Protein AF-A0A349KH51-F1 (afdb_monomer_lite)

Sequence (96 aa):
IYHRDVDPNARILILDNHDDFGGHAKRNEFTVNGRTLLGYGGTMMLEAPKTYPEVAQKVIRELGIDVNRYDDFQHKDLFGSLKVRGGCFLDKETFG

pLDDT: mean 92.48, std 3.35, range [75.81, 97.81]

Structure (mmCIF, N/CA/C/O backbone):
data_AF-A0A349KH51-F1
#
_entry.id   AF-A0A349KH51-F1
#
loop_
_atom_site.group_PDB
_atom_site.id
_atom_site.type_symbol
_atom_site.label_atom_id
_atom_site.label_alt_id
_atom_site.label_comp_id
_atom_site.label_asym_id
_atom_site.label_entity_id
_atom_site.label_seq_id
_atom_site.pdbx_PDB_ins_code
_atom_site.Cartn_x
_atom_site.Cartn_y
_atom_site.Cartn_z
_atom_site.occupancy
_atom_site.B_iso_or_equiv
_atom_site.auth_seq_id
_atom_site.auth_comp_id
_atom_site.auth_asym_id
_atom_site.auth_atom_id
_atom_site.pdbx_PDB_model_num
ATOM 1 N N . ILE A 1 1 ? 5.723 -2.915 -18.004 1.00 75.81 1 ILE A N 1
ATOM 2 C CA . ILE A 1 1 ? 6.706 -1.838 -17.749 1.00 75.81 1 ILE A CA 1
ATOM 3 C C . ILE A 1 1 ? 8.058 -2.183 -18.380 1.00 75.81 1 ILE A C 1
ATOM 5 O O . ILE A 1 1 ? 8.359 -1.569 -19.378 1.00 75.81 1 ILE A O 1
ATOM 9 N N . TYR A 1 2 ? 8.815 -3.221 -17.998 1.00 89.00 2 TYR A N 1
ATOM 10 C CA . TYR A 1 2 ? 10.046 -3.543 -18.763 1.00 89.00 2 TYR A CA 1
ATOM 11 C C . TYR A 1 2 ? 9.781 -4.209 -20.129 1.00 89.00 2 TYR A C 1
ATOM 13 O O . TYR A 1 2 ? 10.167 -3.673 -21.158 1.00 89.00 2 TYR A O 1
ATOM 21 N N . HIS A 1 3 ? 9.036 -5.322 -20.171 1.00 91.44 3 HIS A N 1
ATOM 22 C CA . HIS A 1 3 ? 8.725 -5.984 -21.450 1.00 91.44 3 HIS A CA 1
ATOM 23 C C . HIS A 1 3 ? 7.934 -5.100 -22.423 1.00 91.44 3 HIS A C 1
ATOM 25 O O . HIS A 1 3 ? 8.137 -5.131 -23.627 1.00 91.44 3 HIS A O 1
ATOM 31 N N . ARG A 1 4 ? 7.012 -4.296 -21.886 1.00 87.69 4 ARG A N 1
ATOM 32 C CA . ARG A 1 4 ? 6.187 -3.387 -22.688 1.00 87.69 4 ARG A CA 1
ATOM 33 C C . ARG A 1 4 ? 6.974 -2.174 -23.190 1.00 87.69 4 ARG A C 1
ATOM 35 O O . ARG A 1 4 ? 6.795 -1.798 -24.339 1.00 87.69 4 ARG A O 1
ATOM 42 N N . ASP A 1 5 ? 7.770 -1.543 -22.321 1.00 86.94 5 ASP A N 1
ATOM 43 C CA . ASP A 1 5 ? 8.339 -0.214 -22.592 1.00 86.94 5 ASP A CA 1
ATOM 44 C C . ASP A 1 5 ? 9.821 -0.260 -23.006 1.00 86.94 5 ASP A C 1
ATOM 46 O O . ASP A 1 5 ? 10.336 0.745 -23.486 1.00 86.94 5 ASP A O 1
ATOM 50 N N . VAL A 1 6 ? 10.514 -1.391 -22.812 1.00 93.31 6 VAL A N 1
ATOM 51 C CA . VAL A 1 6 ? 11.966 -1.520 -23.038 1.00 93.31 6 VAL A CA 1
ATOM 52 C C . VAL A 1 6 ? 12.299 -2.647 -24.016 1.00 93.31 6 VAL A C 1
ATOM 54 O O . VAL A 1 6 ? 12.808 -2.370 -25.09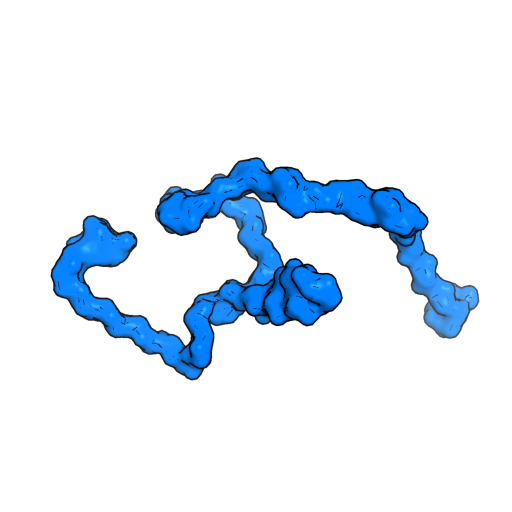7 1.00 93.31 6 VAL A O 1
ATOM 57 N N . ASP A 1 7 ? 12.017 -3.905 -23.666 1.00 96.75 7 ASP A N 1
ATOM 58 C CA . ASP A 1 7 ? 12.317 -5.059 -24.528 1.00 96.75 7 ASP A CA 1
ATOM 59 C C . ASP A 1 7 ? 11.288 -6.187 -24.340 1.00 96.75 7 ASP A C 1
ATOM 61 O O . ASP A 1 7 ? 11.311 -6.863 -23.305 1.00 96.75 7 ASP A O 1
ATOM 65 N N . PRO A 1 8 ? 10.418 -6.451 -25.334 1.00 96.56 8 PRO A N 1
ATOM 66 C CA . PRO A 1 8 ? 9.399 -7.493 -25.231 1.00 96.56 8 PRO A CA 1
ATOM 67 C C . PRO A 1 8 ? 9.978 -8.899 -25.059 1.00 96.56 8 PRO A C 1
ATOM 69 O O . PRO A 1 8 ? 9.304 -9.750 -24.479 1.00 96.56 8 PRO A O 1
ATOM 72 N N . ASN A 1 9 ? 11.221 -9.134 -25.480 1.00 97.25 9 ASN A N 1
ATOM 73 C CA . ASN A 1 9 ? 11.873 -10.442 -25.447 1.00 97.25 9 ASN A CA 1
ATOM 74 C C . ASN A 1 9 ? 12.853 -10.610 -24.277 1.00 97.25 9 ASN A C 1
ATOM 76 O O . ASN A 1 9 ? 13.537 -11.634 -24.198 1.00 97.25 9 ASN A O 1
ATOM 80 N N . ALA A 1 10 ? 12.928 -9.634 -23.367 1.00 97.81 10 ALA A N 1
ATOM 81 C CA . ALA A 1 10 ? 13.816 -9.692 -22.215 1.00 97.81 10 ALA A CA 1
ATOM 82 C C . ALA A 1 10 ? 13.582 -10.956 -21.374 1.00 97.81 10 ALA A C 1
ATOM 84 O O . ALA A 1 10 ? 12.468 -11.453 -21.251 1.00 97.81 10 ALA A O 1
ATOM 85 N N . ARG A 1 11 ? 14.626 -11.466 -20.718 1.00 96.81 11 ARG A N 1
ATOM 86 C CA . ARG A 1 11 ? 14.475 -12.501 -19.688 1.00 96.81 11 ARG A CA 1
ATOM 87 C C . ARG A 1 11 ? 14.854 -11.906 -18.343 1.00 96.81 11 ARG A C 1
ATOM 89 O O . ARG A 1 11 ? 16.006 -11.539 -18.138 1.00 96.81 11 ARG A O 1
ATOM 96 N N . ILE A 1 12 ? 13.881 -11.798 -17.443 1.00 94.94 12 ILE A N 1
ATOM 97 C CA . ILE A 1 12 ? 14.039 -11.108 -16.160 1.00 94.94 12 ILE A CA 1
ATOM 98 C C . ILE A 1 12 ? 14.112 -12.149 -15.042 1.00 94.94 12 ILE A C 1
ATOM 100 O O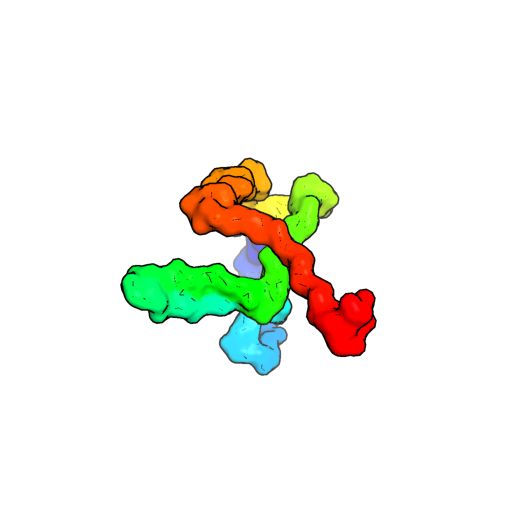 . ILE A 1 12 ? 13.206 -12.966 -14.894 1.00 94.94 12 ILE A O 1
ATOM 104 N N . LEU A 1 13 ? 15.192 -12.117 -14.260 1.00 95.38 13 LEU A N 1
ATOM 105 C CA . LEU A 1 13 ? 15.329 -12.883 -13.024 1.00 95.38 13 LEU A CA 1
ATOM 106 C C . LEU A 1 13 ? 15.032 -11.957 -11.844 1.00 95.38 13 LEU A C 1
ATOM 108 O O . LEU A 1 13 ? 15.699 -10.938 -11.680 1.00 95.38 13 LEU A O 1
ATOM 112 N N . ILE A 1 14 ? 14.052 -12.326 -11.025 1.00 91.88 14 ILE A N 1
ATOM 113 C CA . ILE A 1 14 ? 13.768 -11.667 -9.749 1.00 91.88 14 ILE A CA 1
ATOM 114 C C . ILE A 1 14 ? 14.278 -12.596 -8.649 1.00 91.88 14 ILE A C 1
ATOM 116 O O . ILE A 1 14 ? 13.907 -13.768 -8.618 1.00 91.88 14 ILE A O 1
ATOM 120 N N . LEU A 1 15 ? 15.144 -12.081 -7.778 1.00 94.31 15 LEU A N 1
ATOM 121 C CA . LEU A 1 15 ? 15.632 -12.786 -6.596 1.00 94.31 15 LEU A CA 1
ATOM 122 C C . LEU A 1 15 ? 15.077 -12.082 -5.363 1.00 94.31 15 LEU A C 1
ATOM 124 O O . LEU A 1 15 ? 15.415 -10.927 -5.116 1.00 94.31 15 LEU A O 1
ATOM 128 N N . ASP A 1 16 ? 14.244 -12.787 -4.611 1.00 93.88 16 ASP A N 1
ATOM 129 C CA . ASP A 1 16 ? 13.769 -12.366 -3.297 1.00 93.88 16 ASP A CA 1
ATOM 130 C C . ASP A 1 16 ? 14.139 -13.466 -2.304 1.00 93.88 16 ASP A C 1
ATOM 132 O O . ASP A 1 16 ? 14.064 -14.655 -2.622 1.00 93.88 16 ASP A O 1
ATOM 136 N N . ASN A 1 17 ? 14.652 -13.071 -1.144 1.00 94.38 17 ASN A N 1
ATOM 137 C CA . ASN A 1 17 ? 15.081 -14.014 -0.119 1.00 94.38 17 ASN A CA 1
ATOM 138 C C . ASN A 1 17 ? 13.924 -14.447 0.788 1.00 94.38 17 ASN A C 1
ATOM 140 O O . ASN A 1 17 ? 14.107 -15.377 1.574 1.00 94.38 17 ASN A O 1
ATOM 144 N N . HIS A 1 18 ? 12.784 -13.757 0.724 1.00 89.94 18 HIS A N 1
ATOM 145 C CA . HIS A 1 18 ? 11.603 -14.089 1.506 1.00 89.94 18 HIS A CA 1
ATOM 146 C C . HIS A 1 18 ? 10.702 -15.081 0.767 1.00 89.94 18 HIS A C 1
ATOM 148 O O . HIS A 1 18 ? 10.785 -15.275 -0.445 1.00 89.94 18 HIS A O 1
ATOM 154 N N . ASP A 1 19 ? 9.834 -15.725 1.539 1.00 88.38 19 ASP A N 1
ATOM 155 C CA . ASP A 1 19 ? 8.792 -16.634 1.063 1.00 88.38 19 ASP A CA 1
ATOM 156 C C . ASP A 1 19 ? 7.632 -15.909 0.360 1.00 88.38 19 ASP A C 1
ATOM 158 O O . ASP A 1 19 ? 6.819 -16.548 -0.308 1.00 88.38 19 ASP A O 1
ATOM 162 N N . ASP A 1 20 ? 7.574 -14.584 0.493 1.00 86.38 20 ASP A N 1
ATOM 163 C CA . ASP A 1 20 ? 6.567 -13.710 -0.092 1.00 86.38 20 ASP A CA 1
ATOM 164 C C . ASP A 1 20 ? 7.219 -12.436 -0.651 1.00 86.38 20 ASP A C 1
ATOM 166 O O . ASP A 1 20 ? 8.165 -11.898 -0.072 1.00 86.38 20 ASP A O 1
ATOM 170 N N . PHE A 1 21 ? 6.702 -11.942 -1.775 1.00 89.25 21 PHE A N 1
ATOM 171 C CA . PHE A 1 21 ? 7.245 -10.771 -2.464 1.00 89.25 21 PHE A CA 1
ATOM 172 C C . PHE A 1 21 ? 6.591 -9.480 -1.959 1.00 89.25 21 PHE A C 1
ATOM 174 O O . PHE A 1 21 ? 5.393 -9.429 -1.694 1.00 89.25 21 PHE A O 1
ATOM 181 N N . GLY A 1 22 ? 7.357 -8.385 -1.928 1.00 86.75 22 GLY A N 1
ATOM 182 C CA . GLY A 1 22 ? 6.814 -7.036 -1.687 1.00 86.75 22 GLY A CA 1
ATOM 183 C C . GLY A 1 22 ? 7.248 -6.370 -0.379 1.00 86.75 22 GLY A C 1
ATOM 184 O O . GLY A 1 22 ? 6.864 -5.227 -0.118 1.00 86.75 22 GLY A O 1
ATOM 185 N N . GLY A 1 23 ? 8.084 -7.030 0.427 1.00 90.00 23 GLY A N 1
ATOM 186 C CA . GLY A 1 23 ? 8.679 -6.444 1.630 1.00 90.00 23 GLY A CA 1
ATOM 187 C C . GLY A 1 23 ? 7.627 -5.984 2.646 1.00 90.00 23 GLY A C 1
ATOM 188 O O . GLY A 1 23 ? 6.790 -6.766 3.087 1.00 90.00 23 GLY A O 1
ATOM 189 N N . HIS A 1 24 ? 7.647 -4.701 3.024 1.00 91.06 24 HIS A N 1
ATOM 190 C CA . HIS A 1 24 ? 6.690 -4.148 3.992 1.00 91.06 24 HIS A CA 1
ATOM 191 C C . HIS A 1 24 ? 5.249 -4.041 3.463 1.00 91.06 24 HIS A C 1
ATOM 193 O O . HIS A 1 24 ? 4.335 -3.842 4.264 1.00 91.06 24 HIS A O 1
ATOM 199 N N . ALA A 1 25 ? 5.008 -4.178 2.156 1.00 91.38 25 ALA A N 1
ATOM 200 C CA . ALA A 1 25 ? 3.671 -4.103 1.565 1.00 91.38 25 ALA A CA 1
ATOM 201 C C . ALA A 1 25 ? 2.874 -5.410 1.769 1.00 91.38 25 ALA A C 1
ATOM 203 O O . ALA A 1 25 ? 2.467 -6.059 0.809 1.00 91.38 25 ALA A O 1
ATOM 204 N N . LYS A 1 26 ? 2.653 -5.794 3.033 1.00 90.75 26 LYS A N 1
ATOM 205 C CA . LYS A 1 26 ? 2.011 -7.056 3.429 1.00 90.75 26 LYS A CA 1
ATOM 206 C C . LYS A 1 26 ? 0.625 -6.844 4.041 1.00 90.75 26 LYS A C 1
ATOM 208 O O . LYS A 1 26 ? 0.389 -5.870 4.761 1.00 90.75 26 LYS A O 1
ATOM 213 N N . ARG A 1 27 ? -0.281 -7.796 3.799 1.00 91.81 27 ARG A N 1
ATOM 214 C CA . ARG A 1 27 ? -1.636 -7.857 4.370 1.00 91.81 27 ARG A CA 1
ATOM 215 C C . ARG A 1 27 ? -1.787 -9.087 5.258 1.00 91.81 27 ARG A C 1
ATOM 217 O O . ARG A 1 27 ? -1.329 -10.167 4.906 1.00 91.81 27 ARG A O 1
ATOM 224 N N . ASN A 1 28 ? -2.478 -8.912 6.377 1.00 92.50 28 ASN A N 1
ATOM 225 C CA . ASN A 1 28 ? -2.946 -10.000 7.224 1.00 92.50 28 ASN A CA 1
ATOM 226 C C . ASN A 1 28 ? -4.415 -10.297 6.913 1.00 92.50 28 ASN A C 1
ATOM 228 O O . ASN A 1 28 ? -5.223 -9.372 6.789 1.00 92.50 28 ASN A O 1
ATOM 232 N N . GLU A 1 29 ? -4.763 -11.577 6.824 1.00 95.50 29 GLU A N 1
ATOM 233 C CA . GLU A 1 29 ? -6.118 -12.037 6.524 1.00 95.50 29 GLU A CA 1
ATOM 234 C C . GLU A 1 29 ? -6.573 -13.039 7.575 1.00 95.50 29 GLU A C 1
ATOM 236 O O . GLU A 1 29 ? -5.904 -14.038 7.834 1.00 95.50 29 GLU A O 1
ATOM 241 N N . PHE A 1 30 ? -7.730 -12.780 8.173 1.00 96.81 30 PHE A N 1
ATOM 242 C CA . PHE A 1 30 ? -8.329 -13.663 9.165 1.00 96.81 30 PHE A CA 1
ATOM 243 C C . PHE A 1 30 ? -9.757 -13.975 8.763 1.00 96.81 30 PHE A C 1
ATOM 245 O O . PHE A 1 30 ? -10.500 -13.077 8.386 1.00 96.81 30 PHE A O 1
ATOM 252 N N . THR A 1 31 ? -10.177 -15.229 8.891 1.00 97.75 31 THR A N 1
ATOM 253 C CA . THR A 1 31 ? -11.591 -15.585 8.743 1.00 97.75 31 THR A CA 1
ATOM 254 C C . THR A 1 31 ? -12.180 -15.810 10.126 1.00 97.75 31 THR A C 1
ATOM 256 O O . THR A 1 31 ? -11.785 -16.738 10.825 1.00 97.75 31 THR A O 1
ATOM 259 N N . VAL A 1 32 ? -13.120 -14.957 10.530 1.00 96.69 32 VAL A N 1
ATOM 260 C CA . VAL A 1 32 ? -13.784 -15.016 11.838 1.00 96.69 32 VAL A CA 1
ATOM 261 C C . VAL A 1 32 ? -15.287 -15.046 11.612 1.00 96.69 32 VAL A C 1
ATOM 263 O O . VAL A 1 32 ? -15.835 -14.149 10.975 1.00 96.69 32 VAL A O 1
ATOM 266 N N . ASN A 1 33 ? -15.963 -16.080 12.120 1.00 96.56 33 ASN A N 1
ATOM 267 C CA . ASN A 1 33 ? -17.419 -16.246 12.000 1.00 96.56 33 ASN A CA 1
ATOM 268 C C . ASN A 1 33 ? -17.937 -16.102 10.552 1.00 96.56 33 ASN A C 1
ATOM 270 O O . ASN A 1 33 ? -18.946 -15.448 10.306 1.00 96.56 33 ASN A O 1
ATOM 274 N N . GLY A 1 34 ? -17.212 -16.666 9.579 1.00 96.69 34 GLY A N 1
ATOM 275 C CA . GLY A 1 34 ? -17.569 -16.597 8.155 1.00 96.69 34 GLY A CA 1
ATOM 276 C C . GLY A 1 34 ? -17.270 -15.258 7.469 1.00 96.69 34 GLY A C 1
ATOM 277 O O . GLY A 1 34 ? -17.578 -15.105 6.290 1.00 96.69 34 GLY A O 1
ATOM 278 N N . ARG A 1 35 ? -16.654 -14.295 8.167 1.00 95.50 35 ARG A N 1
ATOM 279 C CA . ARG A 1 35 ? -16.225 -13.011 7.602 1.00 95.50 35 ARG A CA 1
ATOM 280 C C . ARG A 1 35 ? -14.706 -12.948 7.477 1.00 95.50 35 ARG A C 1
ATOM 282 O O . ARG A 1 35 ? -13.997 -13.188 8.452 1.00 95.50 35 ARG A O 1
ATOM 289 N N . THR A 1 36 ? -14.218 -12.540 6.310 1.00 96.56 36 THR A N 1
ATOM 290 C CA . THR A 1 36 ? -12.808 -12.181 6.120 1.00 96.56 36 THR A CA 1
ATOM 291 C C . THR A 1 36 ? -12.548 -10.785 6.682 1.00 96.56 36 THR A C 1
ATOM 293 O O . THR A 1 36 ? -13.201 -9.809 6.306 1.00 96.56 36 THR A O 1
ATOM 296 N N . LEU A 1 37 ? -11.592 -10.698 7.596 1.00 94.69 37 LEU A N 1
ATOM 297 C CA . LEU A 1 37 ? -11.043 -9.477 8.157 1.00 94.69 37 LEU A CA 1
ATOM 298 C C . LEU A 1 37 ? -9.672 -9.245 7.534 1.00 94.69 37 LEU A C 1
ATOM 300 O O . LEU A 1 37 ? -8.833 -10.146 7.515 1.00 94.69 37 LEU A O 1
ATOM 304 N N . LEU A 1 38 ? -9.461 -8.031 7.040 1.00 93.25 38 LEU A N 1
ATOM 305 C CA . LEU A 1 38 ? -8.200 -7.601 6.455 1.00 93.25 38 LEU A CA 1
ATOM 306 C C . LEU A 1 38 ? -7.528 -6.618 7.410 1.00 93.25 38 LEU A C 1
ATOM 308 O O . LEU A 1 38 ? -8.176 -5.702 7.916 1.00 93.25 38 LEU A O 1
ATOM 312 N N . GLY A 1 39 ? -6.236 -6.809 7.643 1.00 92.25 39 GLY A N 1
ATOM 313 C CA . GLY A 1 39 ? -5.411 -5.919 8.448 1.00 92.25 39 GLY A CA 1
ATOM 314 C C . GLY A 1 39 ? -4.054 -5.675 7.803 1.00 92.25 39 GLY A C 1
ATOM 315 O O . GLY A 1 39 ? -3.634 -6.392 6.895 1.00 92.25 39 GLY A O 1
ATOM 316 N N . TYR A 1 40 ? -3.351 -4.660 8.282 1.00 92.56 40 TYR A N 1
ATOM 317 C CA . TYR A 1 40 ? -2.006 -4.344 7.810 1.00 92.56 40 TYR A CA 1
ATOM 318 C C . TYR A 1 40 ? -0.997 -5.337 8.406 1.00 92.56 40 TYR A C 1
ATOM 320 O O . TYR A 1 40 ? -1.031 -5.608 9.606 1.00 92.56 40 TYR A O 1
ATOM 328 N N . GLY A 1 41 ? -0.113 -5.884 7.570 1.00 91.19 41 GLY A N 1
ATOM 329 C CA . GLY A 1 41 ? 1.038 -6.706 7.976 1.00 91.19 41 GLY A CA 1
ATOM 330 C C . GLY A 1 41 ? 2.370 -5.950 7.931 1.00 91.19 41 GLY A C 1
ATOM 331 O O . GLY A 1 41 ? 3.424 -6.546 8.117 1.00 91.19 41 GLY A O 1
ATOM 332 N N . GLY A 1 42 ? 2.319 -4.645 7.662 1.00 91.50 42 GLY A N 1
ATOM 333 C CA . GLY A 1 42 ? 3.465 -3.757 7.508 1.00 91.50 42 GLY A CA 1
ATOM 334 C C . GLY A 1 42 ? 2.983 -2.345 7.177 1.00 91.50 42 GLY A C 1
ATOM 335 O O . GLY A 1 42 ? 2.373 -1.689 8.019 1.00 91.50 42 GLY A O 1
ATOM 336 N N . THR A 1 43 ? 3.221 -1.885 5.949 1.00 93.06 43 THR A N 1
ATOM 337 C CA . THR A 1 43 ? 2.743 -0.591 5.448 1.00 93.06 43 THR A CA 1
ATOM 338 C C . THR A 1 43 ? 1.227 -0.473 5.589 1.00 93.06 43 THR A C 1
ATOM 340 O O . THR A 1 43 ? 0.473 -1.309 5.096 1.00 93.06 43 THR A O 1
ATOM 343 N N . MET A 1 44 ? 0.783 0.597 6.251 1.00 89.81 44 MET A N 1
ATOM 344 C CA . MET A 1 44 ? -0.633 0.845 6.518 1.00 89.81 44 MET A CA 1
ATOM 345 C C . MET A 1 44 ? -1.358 1.445 5.309 1.00 89.81 44 MET A C 1
ATOM 347 O O . MET A 1 44 ? -2.440 0.999 4.942 1.00 89.81 44 MET A O 1
ATOM 351 N N . MET A 1 45 ? -0.776 2.470 4.688 1.00 88.81 45 MET A N 1
ATOM 352 C CA . MET A 1 45 ? -1.418 3.210 3.604 1.00 88.81 45 MET A CA 1
ATOM 353 C C . MET A 1 45 ? -0.398 3.874 2.679 1.00 88.81 45 MET A C 1
ATOM 355 O O . MET A 1 45 ? 0.760 4.069 3.050 1.00 88.81 45 MET A O 1
ATOM 359 N N . LEU A 1 46 ? -0.854 4.237 1.478 1.00 90.31 46 LEU A N 1
ATOM 360 C CA . LEU A 1 46 ? -0.150 5.167 0.599 1.00 90.31 46 LEU A CA 1
ATOM 361 C C . LEU A 1 46 ? -0.486 6.592 1.034 1.00 90.31 46 LEU A C 1
ATOM 363 O O . LEU A 1 46 ? -1.630 7.024 0.902 1.00 90.31 46 LEU A O 1
ATOM 367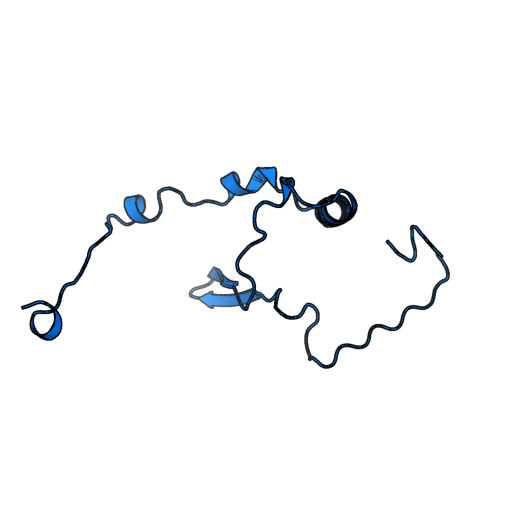 N N . GLU A 1 47 ? 0.507 7.320 1.530 1.00 91.62 47 GLU A N 1
ATOM 368 C CA . GLU A 1 47 ? 0.331 8.726 1.889 1.00 91.62 47 GLU A CA 1
ATOM 369 C C . GLU A 1 47 ? 0.283 9.588 0.624 1.00 91.62 47 GLU A C 1
ATOM 371 O O . GLU A 1 47 ? 1.163 9.477 -0.230 1.00 91.62 47 GLU A O 1
ATOM 376 N N . ALA A 1 48 ? -0.745 10.434 0.511 1.00 92.62 48 ALA A N 1
ATOM 377 C CA . ALA A 1 48 ? -0.924 11.426 -0.552 1.00 92.62 48 ALA A CA 1
ATOM 378 C C . ALA A 1 48 ? -0.593 10.939 -1.991 1.00 92.62 48 ALA A C 1
ATOM 380 O O . ALA A 1 48 ? 0.134 11.621 -2.711 1.00 92.62 48 ALA A O 1
ATOM 381 N N . PRO A 1 49 ? -1.158 9.822 -2.497 1.00 92.38 49 PRO A N 1
ATOM 382 C CA . PRO A 1 49 ? -0.743 9.223 -3.776 1.00 92.38 49 PRO A CA 1
ATOM 383 C C . PRO A 1 49 ? -0.942 10.135 -5.002 1.00 92.38 49 PRO A C 1
ATOM 385 O O . PRO A 1 49 ? -0.332 9.927 -6.049 1.00 92.38 49 PRO A O 1
ATOM 388 N N . LYS A 1 50 ? -1.769 11.181 -4.876 1.00 90.69 50 LYS A N 1
ATOM 389 C CA . LYS A 1 50 ? -1.976 12.213 -5.904 1.00 90.69 50 LYS A CA 1
ATOM 390 C C . LYS A 1 50 ? -0.741 13.094 -6.139 1.00 90.69 50 LYS A C 1
ATOM 392 O O . LYS A 1 50 ? -0.661 13.738 -7.179 1.00 90.69 50 LYS A O 1
ATOM 397 N N . THR A 1 51 ? 0.202 13.134 -5.197 1.00 95.50 51 THR A N 1
ATOM 398 C CA . THR A 1 51 ? 1.439 13.927 -5.299 1.00 95.50 51 THR A CA 1
ATOM 399 C C . THR A 1 51 ? 2.609 13.121 -5.856 1.00 95.50 51 THR A C 1
ATOM 401 O O . THR A 1 51 ? 3.691 13.668 -6.061 1.00 95.50 51 THR A O 1
ATOM 404 N N . TYR A 1 52 ? 2.415 11.824 -6.111 1.00 95.94 52 TYR A N 1
ATOM 405 C CA . TYR A 1 52 ? 3.491 10.959 -6.580 1.00 95.94 52 TYR A CA 1
ATOM 406 C C . TYR A 1 52 ? 3.955 11.356 -7.984 1.00 95.94 52 TYR A C 1
ATOM 408 O O . TYR A 1 52 ? 3.150 11.865 -8.770 1.00 95.94 52 TYR A O 1
ATOM 416 N N . PRO A 1 53 ? 5.220 11.070 -8.344 1.00 96.88 53 PRO A N 1
ATOM 417 C CA . PRO A 1 53 ? 5.702 11.236 -9.709 1.00 96.88 53 PRO A CA 1
ATOM 418 C C . PRO A 1 53 ? 4.822 10.492 -10.721 1.00 96.88 53 PRO A C 1
ATOM 420 O O . PRO A 1 53 ? 4.273 9.428 -10.419 1.00 96.88 53 PRO A O 1
ATOM 423 N N . GLU A 1 54 ? 4.741 11.008 -11.949 1.00 93.38 54 GLU A N 1
ATOM 424 C CA . GLU A 1 54 ? 3.888 10.454 -13.010 1.00 93.38 54 GLU A CA 1
ATOM 425 C C . GLU A 1 54 ? 4.123 8.953 -13.237 1.00 93.38 54 GLU A C 1
ATOM 427 O O . GLU A 1 54 ? 3.167 8.187 -13.372 1.00 93.38 54 GLU A O 1
ATOM 432 N N . VAL A 1 55 ? 5.387 8.517 -13.201 1.00 91.19 55 VAL A N 1
ATOM 433 C CA . VAL A 1 55 ? 5.757 7.105 -13.361 1.00 91.19 55 VAL A CA 1
ATOM 434 C C . VAL A 1 55 ? 5.100 6.213 -12.304 1.00 91.19 55 VAL A C 1
ATOM 436 O O . VAL A 1 55 ? 4.569 5.163 -12.650 1.00 91.19 55 VAL A O 1
ATOM 439 N N . ALA A 1 56 ? 5.046 6.644 -11.041 1.00 94.00 56 ALA A N 1
ATOM 440 C CA . ALA A 1 56 ? 4.419 5.884 -9.963 1.00 94.00 56 ALA A CA 1
ATOM 441 C C . ALA A 1 56 ? 2.889 5.900 -10.085 1.00 94.00 56 ALA A C 1
ATOM 443 O O . ALA A 1 56 ? 2.247 4.857 -9.957 1.00 94.00 56 ALA A O 1
ATOM 444 N N . GLN A 1 57 ? 2.297 7.052 -10.419 1.00 94.06 57 GLN A N 1
ATOM 445 C CA . GLN A 1 57 ? 0.854 7.140 -10.664 1.00 94.06 57 GLN A CA 1
ATOM 446 C C . GLN A 1 57 ? 0.403 6.255 -11.833 1.00 94.06 57 GLN A C 1
ATOM 448 O O . GLN A 1 57 ? -0.685 5.682 -11.792 1.00 94.06 57 GLN A O 1
ATOM 453 N N . LYS A 1 58 ? 1.233 6.127 -12.877 1.00 91.88 58 LYS A N 1
ATOM 454 C CA . LYS A 1 58 ? 0.978 5.228 -14.005 1.00 91.88 58 LYS A CA 1
ATOM 455 C C . LYS A 1 58 ? 0.902 3.775 -13.537 1.00 91.88 58 LYS A C 1
ATOM 457 O O . LYS A 1 58 ? -0.059 3.105 -13.893 1.00 91.88 58 LYS A O 1
ATOM 462 N N . VAL A 1 59 ? 1.833 3.317 -12.692 1.00 92.75 59 VAL A N 1
ATOM 463 C CA . VAL A 1 59 ? 1.776 1.956 -12.120 1.00 92.75 59 VAL A CA 1
ATOM 464 C C . VAL A 1 59 ? 0.496 1.748 -11.313 1.00 92.75 59 VAL A C 1
ATOM 466 O O . VAL A 1 59 ? 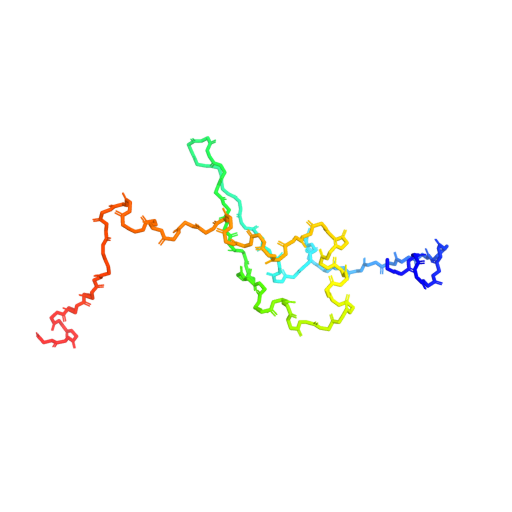-0.193 0.756 -11.521 1.00 92.75 59 VAL A O 1
ATOM 469 N N . ILE A 1 60 ? 0.134 2.697 -10.445 1.00 94.31 60 ILE A N 1
ATOM 470 C CA . ILE A 1 60 ? -1.093 2.624 -9.633 1.00 94.31 60 ILE A CA 1
ATOM 471 C C . ILE A 1 60 ? -2.334 2.450 -10.528 1.00 94.31 60 ILE A C 1
ATOM 473 O O . ILE A 1 60 ? -3.146 1.555 -10.292 1.00 94.31 60 ILE A O 1
ATOM 477 N N . ARG A 1 61 ? -2.450 3.247 -11.599 1.00 93.00 61 ARG A N 1
ATOM 478 C CA . ARG A 1 61 ? -3.556 3.142 -12.565 1.00 93.00 61 ARG A CA 1
ATOM 479 C C . ARG A 1 61 ? -3.540 1.827 -13.345 1.00 93.00 61 ARG A C 1
ATOM 481 O O . ARG A 1 61 ? -4.592 1.236 -13.551 1.00 93.00 61 ARG A O 1
ATOM 488 N N . GLU A 1 62 ? -2.368 1.360 -13.767 1.00 92.06 62 GLU A N 1
ATOM 489 C CA . GLU A 1 62 ? -2.215 0.090 -14.495 1.00 92.06 62 GLU A CA 1
ATOM 490 C C . GLU A 1 62 ? -2.567 -1.133 -13.640 1.00 92.06 62 GLU A C 1
ATOM 492 O O . GLU A 1 62 ? -3.054 -2.125 -14.174 1.00 92.06 62 GLU A O 1
ATOM 497 N N . LEU A 1 63 ? -2.391 -1.044 -12.318 1.00 92.69 63 LEU A N 1
ATOM 498 C CA . LEU A 1 63 ? -2.874 -2.040 -11.357 1.00 92.69 63 LEU A CA 1
ATOM 499 C C . LEU A 1 63 ? -4.395 -1.965 -11.119 1.00 92.69 63 LEU A C 1
ATOM 501 O O . LEU A 1 63 ? -4.930 -2.750 -10.339 1.00 92.69 63 LEU A O 1
ATOM 505 N N . GLY A 1 64 ? -5.101 -1.032 -11.767 1.00 94.56 64 GLY A N 1
ATOM 506 C CA . GLY A 1 64 ? -6.545 -0.845 -11.621 1.00 94.56 64 GLY A CA 1
ATOM 507 C C . GLY A 1 64 ? -6.956 -0.122 -10.336 1.00 94.56 64 GLY A C 1
ATOM 508 O O . GLY A 1 64 ? -8.123 -0.177 -9.948 1.00 94.56 64 GLY A O 1
ATOM 509 N N . ILE A 1 65 ? -6.020 0.547 -9.659 1.00 93.69 65 ILE A N 1
ATOM 510 C CA . ILE A 1 65 ? -6.288 1.257 -8.408 1.00 93.69 65 ILE A CA 1
ATOM 511 C C . ILE A 1 65 ? -6.732 2.689 -8.728 1.00 93.69 65 ILE A C 1
ATOM 513 O O . ILE A 1 65 ? -5.964 3.489 -9.264 1.00 93.69 65 ILE A O 1
ATOM 517 N N . ASP A 1 66 ? -7.963 3.031 -8.348 1.00 93.06 66 ASP A N 1
ATOM 518 C CA . ASP A 1 66 ? -8.466 4.406 -8.388 1.00 93.06 66 ASP A CA 1
ATOM 519 C C . ASP A 1 66 ? -8.367 5.055 -7.003 1.00 93.06 66 ASP A C 1
ATOM 521 O O . ASP A 1 66 ? -9.157 4.787 -6.097 1.00 93.06 66 ASP A O 1
ATOM 525 N N . VAL A 1 67 ? -7.389 5.948 -6.854 1.00 91.81 67 VAL A N 1
ATOM 526 C CA . VAL A 1 67 ? -7.109 6.659 -5.598 1.00 91.81 67 VAL A CA 1
ATOM 527 C C . VAL A 1 67 ? -8.200 7.660 -5.203 1.00 91.81 67 VAL A C 1
ATOM 529 O O . VAL A 1 67 ? -8.182 8.160 -4.081 1.00 91.81 67 VAL A O 1
ATOM 532 N N . ASN A 1 68 ? -9.148 7.978 -6.091 1.00 91.88 68 ASN A N 1
ATOM 533 C CA . ASN A 1 68 ? -10.259 8.879 -5.771 1.00 91.88 68 ASN A CA 1
ATOM 534 C C . ASN A 1 68 ? -11.401 8.180 -5.032 1.00 91.88 68 ASN A C 1
ATOM 536 O O . ASN A 1 68 ? -12.206 8.853 -4.399 1.00 91.88 68 ASN A O 1
ATOM 540 N N . ARG A 1 69 ? -11.444 6.846 -5.066 1.00 91.75 69 ARG A N 1
ATOM 541 C CA . ARG A 1 69 ? -12.492 6.035 -4.432 1.00 91.75 69 ARG A CA 1
ATOM 542 C C . ARG A 1 69 ? -12.233 5.727 -2.966 1.00 91.75 69 ARG A C 1
ATOM 544 O O . ARG A 1 69 ? -12.968 4.957 -2.366 1.00 91.75 69 ARG A O 1
ATOM 551 N N . TYR A 1 70 ? -11.181 6.291 -2.380 1.00 87.38 70 TYR A N 1
ATOM 552 C CA . TYR A 1 70 ? -10.831 6.032 -0.985 1.00 87.38 70 TYR A CA 1
ATOM 553 C C . TYR A 1 70 ? -12.011 6.289 -0.031 1.00 87.38 70 TYR A C 1
ATOM 555 O O . TYR A 1 70 ? -12.276 5.481 0.860 1.00 87.38 70 TYR A O 1
ATOM 563 N N . ASP A 1 71 ? -12.767 7.356 -0.283 1.00 88.69 71 ASP A N 1
ATOM 564 C CA . ASP A 1 71 ? -13.936 7.733 0.509 1.00 88.69 71 ASP A CA 1
ATOM 565 C C . ASP A 1 71 ? -15.078 6.705 0.450 1.00 88.69 71 ASP A C 1
ATOM 567 O O . ASP A 1 71 ? -15.813 6.592 1.429 1.00 88.69 71 ASP A O 1
ATOM 571 N N . ASP A 1 72 ? -15.188 5.912 -0.624 1.00 92.44 72 ASP A N 1
ATOM 572 C CA . ASP A 1 72 ? -16.196 4.845 -0.764 1.00 92.44 72 ASP A CA 1
ATOM 573 C C . ASP A 1 72 ? -16.017 3.746 0.297 1.00 92.44 72 ASP A C 1
ATOM 575 O O . ASP A 1 72 ? -16.957 3.022 0.627 1.00 92.44 72 ASP A O 1
ATOM 579 N N . PHE A 1 73 ? -14.793 3.590 0.810 1.00 88.31 73 PHE A N 1
ATOM 580 C CA . PHE A 1 73 ? -14.410 2.509 1.719 1.00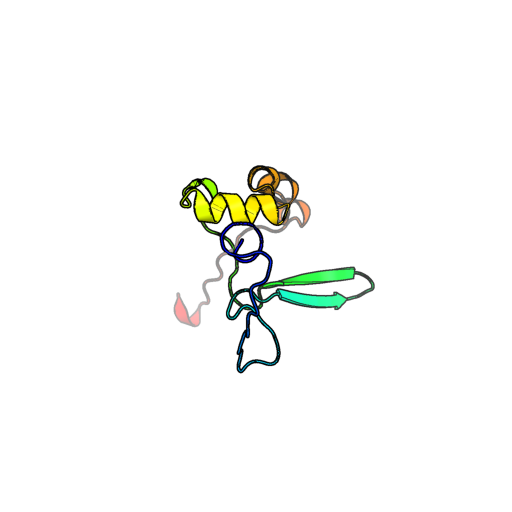 88.31 73 PHE A CA 1
ATOM 581 C C . PHE A 1 73 ? -14.228 2.976 3.166 1.00 88.31 73 PHE A C 1
ATOM 583 O O . PHE A 1 73 ? -13.971 2.156 4.051 1.00 88.31 73 PHE A O 1
ATOM 590 N N . GLN A 1 74 ? -14.356 4.277 3.433 1.00 88.38 74 GLN A N 1
ATOM 591 C CA . GLN A 1 74 ? -14.251 4.803 4.786 1.00 88.38 74 GLN A CA 1
ATOM 592 C C . GLN A 1 74 ? -15.563 4.645 5.554 1.00 88.38 74 GLN A C 1
ATOM 594 O O . GLN A 1 74 ? -16.604 5.166 5.167 1.00 88.38 74 GLN A O 1
ATOM 599 N N . HIS A 1 75 ? -15.487 4.027 6.731 1.00 89.94 75 HIS A N 1
ATOM 600 C CA . HIS A 1 75 ? -16.597 3.992 7.679 1.00 89.94 75 HIS A CA 1
ATOM 601 C C . HIS A 1 75 ? -16.496 5.189 8.638 1.00 89.94 75 HIS A C 1
ATOM 603 O O . HIS A 1 75 ? -16.079 5.054 9.790 1.00 89.94 75 HIS A O 1
ATOM 609 N N . LYS A 1 76 ? -16.803 6.387 8.123 1.00 90.12 76 LYS A N 1
ATOM 610 C CA . LYS A 1 76 ? -16.579 7.673 8.816 1.00 90.12 76 LYS A CA 1
ATOM 611 C C . LYS A 1 76 ? -17.339 7.790 10.146 1.00 90.12 76 LYS A C 1
ATOM 613 O O . LYS A 1 76 ? -16.885 8.489 11.047 1.00 90.12 76 LYS A O 1
ATOM 618 N N . ASP A 1 77 ? -18.462 7.094 10.290 1.00 90.00 77 ASP A N 1
ATOM 619 C CA . ASP A 1 77 ? -19.331 7.107 11.466 1.00 90.00 77 ASP A CA 1
ATOM 620 C C . ASP A 1 77 ? -19.221 5.847 12.341 1.00 90.00 77 ASP A C 1
ATOM 622 O O . ASP A 1 77 ? -19.994 5.713 13.287 1.00 90.00 77 ASP A O 1
ATOM 626 N N . LEU A 1 78 ? -18.232 4.969 12.107 1.00 92.12 78 LEU A N 1
ATOM 627 C CA . LEU A 1 78 ? -18.076 3.681 12.805 1.00 92.12 78 LEU A CA 1
ATOM 628 C C . LEU A 1 78 ? -18.230 3.777 14.334 1.00 92.12 78 LEU A C 1
ATOM 630 O O . LEU A 1 78 ? -18.931 2.981 14.955 1.00 92.12 78 LEU A O 1
ATOM 634 N N . PHE A 1 79 ? -17.566 4.736 14.979 1.00 91.88 79 PHE A N 1
ATOM 635 C CA . PHE A 1 79 ? -17.654 4.873 16.437 1.00 91.88 79 PHE A CA 1
ATOM 636 C C . PHE A 1 79 ? -19.043 5.349 16.887 1.00 91.88 79 PHE A C 1
ATOM 638 O O . PHE A 1 79 ? -19.584 4.847 17.875 1.00 91.88 79 PHE A O 1
ATOM 645 N N . GLY A 1 80 ? -19.656 6.256 16.122 1.00 92.31 80 GLY A N 1
ATOM 646 C CA . GLY A 1 80 ? -21.021 6.721 16.358 1.00 92.31 80 GLY A CA 1
ATOM 647 C C . GLY A 1 80 ? -22.048 5.602 16.186 1.00 92.31 80 GLY A C 1
ATOM 648 O O . GLY A 1 80 ? -22.909 5.428 17.049 1.00 92.31 80 GLY A O 1
ATOM 649 N N . SER A 1 81 ? -21.916 4.781 15.138 1.00 94.44 81 SER A N 1
ATOM 650 C CA . SER A 1 81 ? -22.795 3.633 14.886 1.00 94.44 81 SER A CA 1
ATOM 651 C C . SER A 1 81 ? -22.698 2.580 15.994 1.00 94.44 81 SER A C 1
ATOM 653 O O . SER A 1 81 ? -23.683 1.921 16.324 1.00 94.44 81 SER A O 1
ATOM 655 N N . LEU A 1 82 ? -21.520 2.446 16.609 1.00 94.94 82 LEU A N 1
ATOM 656 C CA . LEU A 1 82 ? -21.277 1.579 17.763 1.00 94.94 82 LEU A CA 1
ATOM 657 C C . LEU A 1 82 ? -21.677 2.216 19.107 1.00 94.94 82 LEU A C 1
ATOM 659 O O . LEU A 1 82 ? -21.554 1.562 20.141 1.00 94.94 82 LEU A O 1
ATOM 663 N N . LYS A 1 83 ? -22.171 3.464 19.115 1.00 94.81 83 LYS A N 1
ATOM 664 C CA . LYS A 1 83 ? -22.503 4.240 20.325 1.00 94.81 83 LYS A CA 1
ATOM 665 C C . LYS A 1 83 ? -21.332 4.357 21.307 1.00 94.81 83 LYS A C 1
ATOM 667 O O . LYS A 1 83 ? -21.536 4.471 22.517 1.00 94.81 83 LYS A O 1
ATOM 672 N N . VAL A 1 84 ? -20.106 4.342 20.790 1.00 93.94 84 VAL A N 1
ATOM 673 C CA . VAL A 1 84 ? -18.887 4.545 21.576 1.00 93.94 84 VAL A CA 1
ATOM 674 C C . VAL A 1 84 ? -18.334 5.943 21.326 1.00 93.94 84 VAL A C 1
ATOM 676 O O . VAL A 1 84 ? -18.566 6.560 20.288 1.00 93.94 84 VAL A O 1
ATOM 679 N N . ARG A 1 85 ? -17.598 6.459 22.306 1.00 89.44 85 ARG A N 1
ATOM 680 C CA . ARG A 1 85 ? -16.965 7.778 22.252 1.00 89.44 85 ARG A CA 1
ATOM 681 C C . ARG A 1 85 ? -15.514 7.675 22.689 1.00 89.44 85 ARG A C 1
ATOM 683 O O . ARG A 1 85 ? -15.165 6.765 23.440 1.00 89.44 85 ARG A O 1
ATOM 690 N N . GLY A 1 86 ? -14.697 8.631 22.254 1.00 89.12 86 GLY A N 1
ATOM 691 C CA . GLY A 1 86 ? -13.354 8.797 22.797 1.00 89.12 86 GLY A CA 1
ATOM 692 C C . GLY A 1 86 ? -13.415 9.025 24.309 1.00 89.12 86 GLY A C 1
ATOM 693 O O . GLY A 1 86 ? -14.271 9.765 24.799 1.00 89.12 86 GLY A O 1
ATOM 694 N N . GLY A 1 87 ? -12.522 8.369 25.039 1.00 90.75 87 GLY A N 1
ATOM 695 C CA . GLY A 1 87 ? -12.345 8.543 26.473 1.00 90.75 87 GLY A CA 1
ATOM 696 C C . GLY A 1 87 ? -10.859 8.560 26.798 1.00 90.75 87 GLY A C 1
ATOM 697 O O . GLY A 1 87 ? -10.081 7.849 26.167 1.00 90.75 87 GLY A O 1
ATOM 698 N N . CYS A 1 88 ? -10.476 9.383 27.768 1.00 92.88 88 CYS A N 1
ATOM 699 C CA . CYS A 1 88 ? -9.158 9.329 28.381 1.00 92.88 88 CYS A CA 1
ATOM 700 C C . CYS A 1 88 ? -9.319 8.665 29.748 1.00 92.88 88 CYS A C 1
ATOM 702 O O . CYS A 1 88 ? -10.192 9.066 30.519 1.00 92.88 88 CYS A O 1
ATOM 704 N N . PHE A 1 89 ? -8.516 7.642 30.025 1.00 93.19 89 PHE A N 1
ATOM 705 C CA . PHE A 1 89 ? -8.422 7.049 31.351 1.00 93.19 89 PHE A CA 1
ATOM 706 C C . PHE A 1 89 ? -7.134 7.552 31.995 1.00 93.19 89 PHE A C 1
ATOM 708 O O . PHE A 1 89 ? -6.054 7.342 31.450 1.00 93.19 89 PHE A O 1
ATOM 715 N N . LEU A 1 90 ? -7.280 8.242 33.121 1.00 95.25 90 LEU A N 1
ATOM 716 C CA . LEU A 1 90 ? -6.179 8.694 33.957 1.00 95.25 90 LEU A CA 1
ATOM 717 C C . LEU A 1 90 ? -6.289 7.907 35.258 1.00 95.25 90 LEU A C 1
ATOM 719 O O . LEU A 1 90 ? -7.227 8.121 36.028 1.00 95.25 90 LEU A O 1
ATOM 723 N N . ASP A 1 91 ? -5.403 6.935 35.444 1.00 96.19 91 ASP A N 1
ATOM 724 C CA . ASP A 1 91 ? -5.348 6.157 36.675 1.00 96.19 91 ASP A CA 1
ATOM 725 C C . ASP A 1 91 ? -4.851 7.015 37.839 1.00 96.19 91 ASP A C 1
ATOM 727 O O . ASP A 1 91 ? -4.110 7.986 37.668 1.00 96.19 91 ASP A O 1
ATOM 731 N N . LYS A 1 92 ? -5.265 6.638 39.046 1.00 94.81 92 LYS A N 1
ATOM 732 C CA . LYS A 1 92 ? -4.930 7.375 40.261 1.00 94.81 92 LYS A CA 1
ATOM 733 C C . LYS A 1 92 ? -3.434 7.282 40.570 1.00 94.81 92 LYS A C 1
ATOM 735 O O . LYS A 1 92 ? -2.819 8.236 41.029 1.00 94.81 92 LYS A O 1
ATOM 740 N N . GLU A 1 93 ? -2.846 6.122 40.316 1.00 96.69 93 GLU A N 1
ATOM 741 C CA . GLU A 1 93 ? -1.462 5.794 40.628 1.00 96.69 93 GLU A CA 1
ATOM 742 C C . GLU A 1 93 ? -0.464 6.669 39.851 1.00 96.69 93 GLU A C 1
ATOM 744 O O . GLU A 1 93 ? 0.569 7.050 40.401 1.00 96.69 93 GLU A O 1
ATOM 749 N N . THR A 1 94 ? -0.787 7.022 38.604 1.00 95.94 94 THR A N 1
ATOM 750 C CA . THR A 1 94 ? 0.048 7.849 37.721 1.00 95.94 94 THR A CA 1
ATOM 751 C C . THR A 1 94 ? -0.354 9.324 37.743 1.00 95.94 94 THR A C 1
ATOM 753 O O . THR A 1 94 ? 0.517 10.190 37.636 1.00 95.94 94 THR A O 1
ATOM 756 N N . PHE A 1 95 ? -1.650 9.633 37.877 1.00 95.38 95 PHE A N 1
ATOM 757 C CA . PHE A 1 95 ? -2.179 10.992 37.685 1.00 95.38 95 PHE A CA 1
ATOM 758 C C . PHE A 1 95 ? -2.765 11.664 38.943 1.00 95.38 95 PHE A C 1
ATOM 760 O O . PHE A 1 95 ? -3.065 12.858 38.869 1.00 95.38 95 PHE A O 1
ATOM 767 N N . GLY A 1 96 ? -2.855 10.965 40.086 1.00 85.12 96 GLY A N 1
ATOM 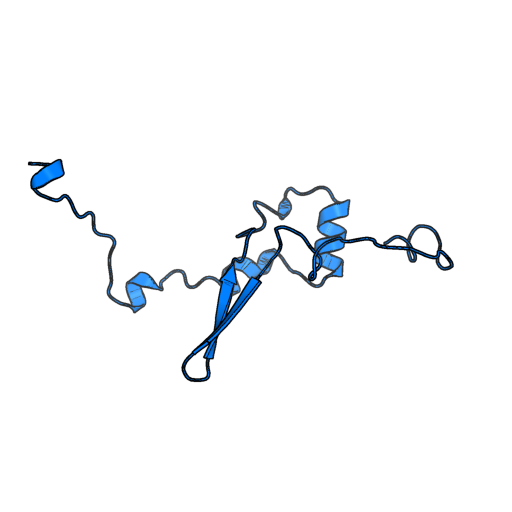768 C CA . GLY A 1 96 ? -3.252 11.523 41.394 1.00 85.12 96 GLY A CA 1
ATOM 769 C C . GLY A 1 96 ? -4.638 11.129 41.891 1.00 85.12 96 GLY A C 1
ATOM 770 O O . GLY A 1 96 ? -5.641 11.551 41.278 1.00 85.12 96 GLY A O 1
#

Foldseek 3Di:
DCLVPPNVPDDDDDDDPDPDDDPQQDWDWDQDPNDIDIDGPGDHDDPPQVPDPPVSVVVCVVVVHDPVCPVVPDPPCVCVVVVHDDDDDDDPVRRD

Radius of gyration: 21.07 Å; chains: 1; bounding box: 38×31×67 Å

Secondary structure (DSSP, 8-state):
-HHHHT-TT-------SSSSSSTT--EEEEEETTEEEEEESS----SSGGGS-HHHHHHHHHTT--GGGGGGG--TTHHHHTT--------HHHH-